Protein AF-A0A842KZ23-F1 (afdb_monomer_lite)

pLDDT: mean 86.07, std 11.39, range [49.91, 95.81]

Foldseek 3Di:
DLLVLLLVLLQQLLVVLVVLLVPPDDPLVVLSVLLSVLSVVSNVVSVVCVPDPDDDPCLLVVLVVLLVSLVSSLVSSQVSCCVGVVDNVVSCVRNVSSSVSSVVSSVVD

Sequence (109 aa):
MLDILGFIFYAGASLVILFIAAFSGGISRILALPAALGYILLAFWSIEQASSDIMRKDKKRDEKLILFLNIASFGLGATSFYLYMHSFVTPILLLGPAFVIGLWRSWKG

Radius of gyration: 13.82 Å; chains: 1; bounding box: 33×21×41 Å

Secondary structure (DSSP, 8-state):
-HHHHHHHHHHHHHHHHHHHHHH--THHHHHHHHHHHHHHHHHHHHHHHHH--S--TTHHHHHHHHHHHHHHHHHHHHHHHHHHHS-SHHHHHHHHHHHHHHHHHHH--

Structure (mmCIF, N/CA/C/O backbone):
data_AF-A0A842KZ23-F1
#
_entry.id   AF-A0A842KZ23-F1
#
loop_
_atom_site.group_PDB
_atom_site.id
_atom_site.type_symbol
_atom_site.label_atom_id
_atom_site.label_alt_id
_atom_site.label_comp_id
_atom_site.label_asym_id
_atom_site.label_entity_id
_atom_site.label_seq_id
_atom_site.pdbx_PDB_ins_code
_atom_site.Cartn_x
_atom_site.Cartn_y
_atom_site.Cartn_z
_atom_site.occupancy
_atom_site.B_iso_or_equiv
_atom_site.auth_seq_id
_atom_site.auth_comp_id
_atom_site.auth_asym_id
_atom_site.auth_atom_id
_atom_site.pdbx_PDB_model_num
ATOM 1 N N . MET A 1 1 ? -10.598 -9.789 14.970 1.00 75.94 1 MET A N 1
ATOM 2 C CA . MET A 1 1 ? -10.158 -10.749 13.918 1.00 75.94 1 MET A CA 1
ATOM 3 C C . MET A 1 1 ? -9.807 -10.043 12.607 1.00 75.94 1 MET A C 1
ATOM 5 O O . MET A 1 1 ? -8.762 -10.344 12.042 1.00 75.94 1 MET A O 1
ATOM 9 N N . LEU A 1 2 ? -10.626 -9.086 12.143 1.00 79.94 2 LEU A N 1
ATOM 10 C CA . LEU A 1 2 ? -10.346 -8.292 10.936 1.00 79.94 2 LEU A CA 1
ATOM 11 C C . 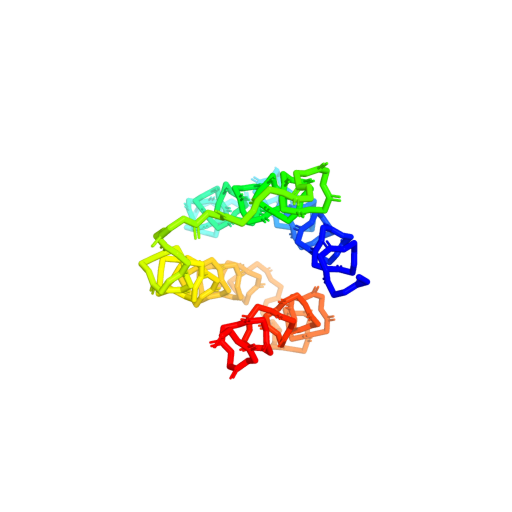LEU A 1 2 ? -9.055 -7.457 11.053 1.00 79.94 2 LEU A C 1
ATOM 13 O O . LEU A 1 2 ? -8.354 -7.290 10.064 1.00 79.94 2 LEU A O 1
ATOM 17 N N . ASP A 1 3 ? -8.704 -7.005 12.258 1.00 81.06 3 ASP A N 1
ATOM 18 C CA . ASP A 1 3 ? -7.487 -6.222 12.517 1.00 81.06 3 ASP A CA 1
ATOM 19 C C . ASP A 1 3 ? -6.203 -7.059 12.425 1.00 81.06 3 ASP A C 1
ATOM 21 O O . ASP A 1 3 ? -5.191 -6.588 11.909 1.00 81.06 3 ASP A O 1
ATOM 25 N N . ILE A 1 4 ? -6.249 -8.329 12.840 1.00 83.31 4 ILE A N 1
ATOM 26 C CA . ILE A 1 4 ? -5.123 -9.268 12.698 1.00 83.31 4 ILE A CA 1
ATOM 27 C C .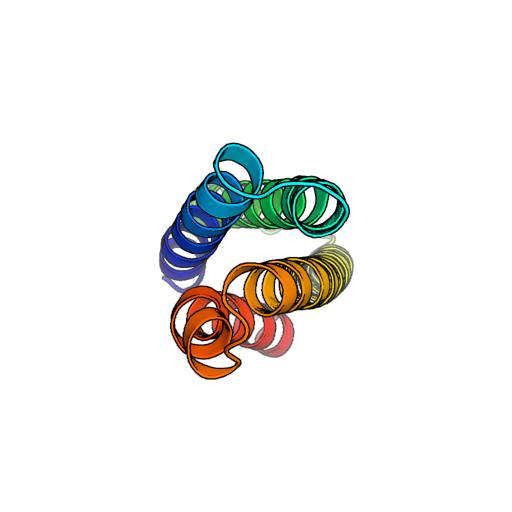 ILE A 1 4 ? -4.916 -9.613 11.220 1.00 83.31 4 ILE A C 1
ATOM 29 O O . ILE A 1 4 ? -3.792 -9.578 10.727 1.00 83.31 4 ILE A O 1
ATOM 33 N N . LEU A 1 5 ? -6.004 -9.886 10.489 1.00 87.12 5 LEU A N 1
ATOM 34 C CA . LEU A 1 5 ? -5.946 -10.081 9.037 1.00 87.12 5 LEU A CA 1
ATOM 35 C C . LEU A 1 5 ? -5.401 -8.825 8.346 1.00 87.12 5 LEU A C 1
ATOM 37 O O . LEU A 1 5 ? -4.455 -8.921 7.572 1.00 87.12 5 LEU A O 1
ATOM 41 N N . GLY A 1 6 ? -5.922 -7.643 8.685 1.00 86.62 6 GLY A N 1
ATOM 42 C CA . GLY A 1 6 ? -5.422 -6.367 8.177 1.00 86.62 6 GLY A CA 1
ATOM 43 C C . GLY A 1 6 ? -3.921 -6.206 8.385 1.00 86.62 6 GLY A C 1
ATOM 44 O O . GLY A 1 6 ? -3.214 -5.899 7.433 1.00 86.62 6 GLY A O 1
ATOM 45 N N . PHE A 1 7 ? -3.413 -6.512 9.581 1.00 90.25 7 PHE A N 1
ATOM 46 C CA . PHE A 1 7 ? -1.980 -6.458 9.862 1.00 90.25 7 PHE A CA 1
ATOM 47 C C . PHE A 1 7 ? -1.182 -7.356 8.911 1.00 90.25 7 PHE A C 1
ATOM 49 O O . PHE A 1 7 ? -0.253 -6.877 8.266 1.00 90.25 7 PHE A O 1
ATOM 56 N N . ILE A 1 8 ? -1.571 -8.630 8.785 1.00 92.19 8 ILE A N 1
ATOM 57 C CA . ILE A 1 8 ? -0.871 -9.613 7.945 1.00 92.19 8 ILE A CA 1
ATOM 58 C C . ILE A 1 8 ? -0.820 -9.140 6.489 1.00 92.19 8 ILE A C 1
ATOM 60 O O . ILE A 1 8 ? 0.245 -9.134 5.871 1.00 92.19 8 ILE A O 1
ATOM 64 N N . PHE A 1 9 ? -1.957 -8.712 5.941 1.00 93.81 9 PHE A N 1
ATOM 65 C CA . PHE A 1 9 ? -2.034 -8.322 4.537 1.00 93.81 9 PHE A CA 1
ATOM 66 C C . PHE A 1 9 ? -1.364 -6.975 4.253 1.00 93.81 9 PHE A C 1
ATOM 68 O O . PHE A 1 9 ? -0.691 -6.850 3.233 1.00 93.81 9 PHE A O 1
ATOM 75 N N . TYR A 1 10 ? -1.467 -5.987 5.145 1.00 94.31 10 TYR A N 1
ATOM 76 C CA . TYR A 1 10 ? -0.759 -4.714 4.986 1.00 94.31 10 TYR A CA 1
ATOM 77 C C . TYR A 1 10 ? 0.757 -4.870 5.135 1.00 94.31 10 TYR A C 1
ATOM 79 O O . TYR A 1 10 ? 1.509 -4.300 4.345 1.00 94.31 10 TYR A O 1
ATOM 87 N N . ALA A 1 11 ? 1.220 -5.679 6.092 1.00 94.31 11 ALA A N 1
ATOM 88 C CA . ALA A 1 11 ? 2.640 -5.979 6.249 1.00 94.31 11 ALA A CA 1
ATOM 89 C C . ALA A 1 11 ? 3.190 -6.731 5.025 1.00 94.31 11 ALA A C 1
ATOM 91 O O . ALA A 1 11 ? 4.247 -6.375 4.505 1.00 94.31 11 ALA A O 1
ATOM 92 N N . GLY A 1 12 ? 2.443 -7.719 4.519 1.00 93.31 12 GLY A N 1
ATOM 93 C CA . GLY A 1 12 ? 2.785 -8.436 3.291 1.00 93.31 12 GLY A CA 1
ATOM 94 C C . GLY A 1 12 ? 2.850 -7.513 2.071 1.00 93.31 12 GLY A C 1
ATOM 95 O O . GLY A 1 12 ? 3.852 -7.510 1.360 1.00 93.31 12 GLY A O 1
ATOM 96 N N . ALA A 1 13 ? 1.8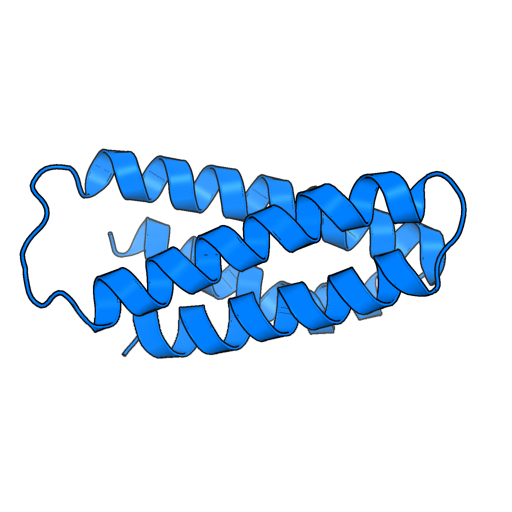30 -6.674 1.867 1.00 93.50 13 ALA A N 1
ATOM 97 C CA . ALA A 1 13 ? 1.804 -5.687 0.788 1.00 93.50 13 ALA A CA 1
ATOM 98 C C . ALA A 1 13 ? 2.990 -4.715 0.875 1.00 93.50 13 ALA A C 1
ATOM 100 O O . ALA A 1 13 ? 3.646 -4.450 -0.131 1.00 93.50 13 ALA A O 1
ATOM 101 N N . SER A 1 14 ? 3.316 -4.236 2.079 1.00 95.12 14 SER A N 1
ATOM 102 C CA . SER A 1 14 ? 4.487 -3.392 2.311 1.00 95.12 14 SER A CA 1
ATOM 103 C C . SER A 1 14 ? 5.792 -4.085 1.911 1.00 95.12 14 SER A C 1
ATOM 105 O O . SER A 1 14 ? 6.555 -3.522 1.130 1.00 95.12 14 SER A O 1
ATOM 107 N N . LEU A 1 15 ? 6.035 -5.315 2.379 1.00 94.62 15 LEU A N 1
ATOM 108 C CA . LEU A 1 15 ? 7.242 -6.082 2.041 1.00 94.62 15 LEU A CA 1
ATOM 109 C C . LEU A 1 15 ? 7.398 -6.264 0.529 1.00 94.62 15 LEU A C 1
ATOM 111 O O . LEU A 1 15 ? 8.479 -6.076 -0.028 1.00 94.62 15 LEU A O 1
ATOM 115 N N . VAL A 1 16 ? 6.295 -6.585 -0.138 1.00 93.50 16 VAL A N 1
ATOM 116 C CA . VAL A 1 16 ? 6.241 -6.776 -1.585 1.00 93.50 16 VAL A CA 1
ATOM 117 C C . VAL A 1 16 ? 6.526 -5.464 -2.336 1.00 93.50 16 VAL A C 1
ATOM 119 O O . VAL A 1 16 ? 7.250 -5.461 -3.328 1.00 93.50 16 VAL A O 1
ATOM 122 N N . ILE A 1 17 ? 6.041 -4.322 -1.849 1.00 93.81 17 ILE A N 1
ATOM 123 C CA . ILE A 1 17 ? 6.349 -3.011 -2.443 1.00 93.81 17 ILE A CA 1
ATOM 124 C C . ILE A 1 17 ? 7.787 -2.573 -2.129 1.00 93.81 17 ILE A C 1
ATOM 126 O O . ILE A 1 17 ? 8.446 -1.992 -2.991 1.00 93.81 17 ILE A O 1
ATOM 130 N N . LEU A 1 18 ? 8.317 -2.876 -0.942 1.00 94.69 18 LEU A N 1
ATOM 131 C CA . LEU A 1 18 ? 9.721 -2.625 -0.599 1.00 94.69 18 LEU A CA 1
ATOM 132 C C . LEU A 1 18 ? 10.670 -3.419 -1.494 1.00 94.69 18 LEU A C 1
ATOM 134 O O . LEU A 1 18 ? 11.709 -2.893 -1.886 1.00 94.69 18 LEU A O 1
ATOM 138 N N . PHE A 1 19 ? 10.294 -4.639 -1.882 1.00 92.06 19 PHE A N 1
ATOM 139 C CA . PHE A 1 19 ? 11.015 -5.389 -2.905 1.00 92.06 19 PHE A CA 1
ATOM 140 C C . PHE A 1 19 ? 11.082 -4.595 -4.223 1.00 92.06 19 PHE A C 1
ATOM 142 O O . PHE A 1 19 ? 12.170 -4.385 -4.756 1.00 92.06 19 PHE A O 1
ATOM 149 N N . ILE A 1 20 ? 9.964 -4.040 -4.709 1.00 90.81 20 ILE A N 1
ATOM 150 C CA . ILE A 1 20 ? 9.986 -3.159 -5.892 1.00 90.81 20 ILE A CA 1
ATOM 151 C C . ILE A 1 20 ? 10.859 -1.926 -5.652 1.00 90.81 20 ILE A C 1
ATOM 153 O O . ILE A 1 20 ? 11.636 -1.547 -6.525 1.00 90.81 20 ILE A O 1
ATOM 157 N N . ALA A 1 21 ? 10.772 -1.287 -4.487 1.00 92.81 21 ALA A N 1
ATOM 158 C CA . ALA A 1 21 ? 11.589 -0.115 -4.180 1.00 92.81 21 ALA A CA 1
ATOM 159 C C . ALA A 1 21 ? 13.095 -0.437 -4.232 1.00 92.81 21 ALA A C 1
ATOM 161 O O . ALA A 1 21 ? 13.876 0.350 -4.769 1.00 92.81 21 ALA A O 1
ATOM 162 N N . ALA A 1 22 ? 13.493 -1.603 -3.723 1.00 92.94 22 ALA A N 1
ATOM 163 C CA . ALA A 1 22 ? 14.880 -2.049 -3.700 1.00 92.94 22 ALA A CA 1
ATOM 164 C C . ALA A 1 22 ? 15.404 -2.430 -5.094 1.00 92.94 22 ALA A C 1
ATOM 166 O O . ALA A 1 22 ? 16.529 -2.073 -5.443 1.00 92.94 22 ALA A O 1
ATOM 167 N N . PHE A 1 23 ? 14.593 -3.123 -5.901 1.00 91.25 23 PHE A N 1
ATOM 168 C CA . PHE A 1 23 ? 15.047 -3.748 -7.150 1.00 91.25 23 PHE A CA 1
ATOM 169 C C . PHE A 1 23 ? 14.619 -3.025 -8.433 1.00 91.25 23 PHE A C 1
ATOM 171 O O . PHE A 1 23 ? 15.117 -3.349 -9.510 1.00 91.25 23 PHE A O 1
ATOM 178 N N . SER A 1 24 ? 13.738 -2.027 -8.352 1.00 88.81 24 SER A N 1
ATOM 179 C CA . SER A 1 24 ? 13.332 -1.218 -9.508 1.00 88.81 24 SER A CA 1
ATOM 180 C C . SER A 1 24 ? 14.119 0.094 -9.608 1.00 88.81 24 SER A C 1
ATOM 182 O O . SER A 1 24 ? 14.664 0.586 -8.615 1.00 88.81 24 SER A O 1
ATOM 184 N N . GLY A 1 25 ? 14.204 0.666 -10.812 1.00 88.38 25 GLY A N 1
ATOM 185 C CA . GLY A 1 25 ? 14.900 1.925 -11.097 1.00 88.38 25 GLY A CA 1
ATOM 186 C 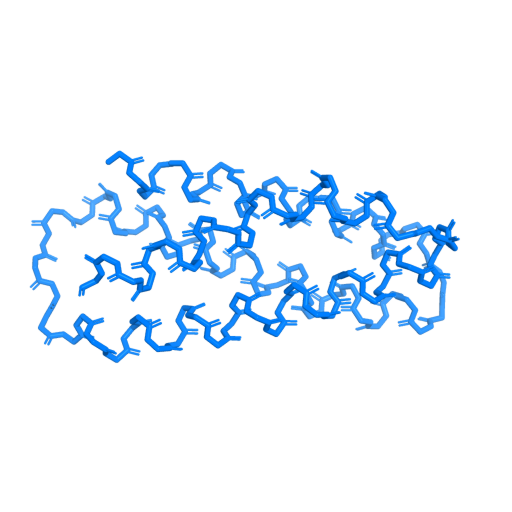C . GLY A 1 25 ? 13.955 3.040 -11.553 1.00 88.38 25 GLY A C 1
ATOM 187 O O . GLY A 1 25 ? 12.860 2.786 -12.044 1.00 88.38 25 GLY A O 1
ATOM 188 N N . GLY A 1 26 ? 14.383 4.297 -11.415 1.00 89.62 26 GLY A N 1
ATOM 189 C CA . GLY A 1 26 ? 13.631 5.450 -11.919 1.00 89.62 26 GLY A CA 1
ATOM 190 C C . GLY A 1 26 ? 12.305 5.694 -11.188 1.00 89.62 26 GLY A C 1
ATOM 191 O O . GLY A 1 26 ? 12.243 5.679 -9.958 1.00 89.62 26 GLY A O 1
ATOM 192 N N . ILE A 1 27 ? 11.245 5.956 -11.957 1.00 90.25 27 ILE A N 1
ATOM 193 C CA . ILE A 1 27 ? 9.944 6.421 -11.445 1.00 90.25 27 ILE A CA 1
ATOM 194 C C . ILE A 1 27 ? 9.251 5.355 -10.583 1.00 90.25 27 ILE A C 1
ATOM 196 O O . ILE A 1 27 ? 8.624 5.699 -9.581 1.00 90.25 27 ILE A O 1
ATOM 200 N N . SER A 1 28 ? 9.405 4.064 -10.899 1.00 90.94 28 SER A N 1
ATOM 201 C CA . SER A 1 28 ? 8.795 2.981 -10.115 1.00 90.94 28 SER A CA 1
ATOM 202 C C . SER A 1 28 ? 9.265 3.002 -8.659 1.00 90.94 28 SER A C 1
ATOM 204 O O . SER A 1 28 ? 8.443 2.869 -7.754 1.00 90.94 28 SER A O 1
ATOM 206 N N . ARG A 1 29 ? 10.556 3.260 -8.412 1.00 93.25 29 ARG A N 1
ATOM 207 C CA . ARG A 1 29 ? 11.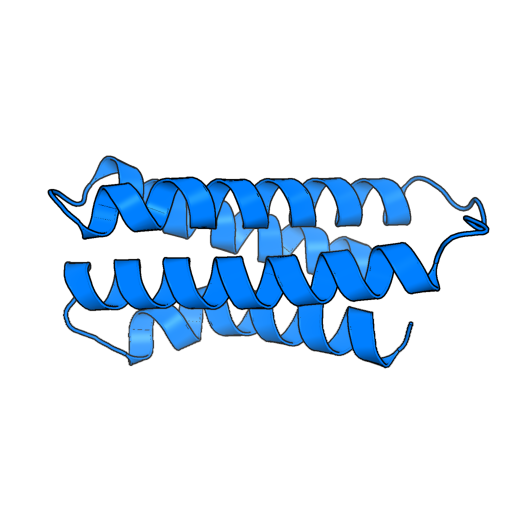124 3.355 -7.058 1.00 93.25 29 ARG A CA 1
ATOM 208 C C . ARG A 1 29 ? 10.541 4.528 -6.277 1.00 93.25 29 ARG A C 1
ATOM 210 O O . ARG A 1 29 ? 10.181 4.370 -5.113 1.00 93.25 29 ARG A O 1
ATOM 217 N N . ILE A 1 30 ? 10.428 5.687 -6.927 1.00 93.31 30 ILE A N 1
ATOM 218 C CA . ILE A 1 30 ? 9.897 6.911 -6.311 1.00 93.31 30 ILE A CA 1
ATOM 219 C C . ILE A 1 30 ? 8.437 6.712 -5.889 1.00 93.31 30 ILE A C 1
ATOM 221 O O . ILE A 1 30 ? 8.047 7.207 -4.839 1.00 93.31 30 ILE A O 1
ATOM 225 N N . LEU A 1 31 ? 7.650 5.951 -6.657 1.00 93.94 31 LEU A N 1
ATOM 226 C CA . LEU A 1 31 ? 6.266 5.606 -6.309 1.00 93.94 31 LEU A CA 1
ATOM 227 C C . LEU A 1 31 ? 6.172 4.480 -5.264 1.00 93.94 31 LEU A C 1
ATOM 229 O O . LEU A 1 31 ? 5.279 4.501 -4.418 1.00 93.94 31 LEU A O 1
ATOM 233 N N . ALA A 1 32 ? 7.093 3.512 -5.295 1.00 93.25 32 ALA A N 1
ATOM 234 C CA . ALA A 1 32 ? 7.102 2.376 -4.372 1.00 93.25 32 ALA A CA 1
ATOM 235 C C . ALA A 1 32 ? 7.346 2.805 -2.920 1.00 93.25 32 ALA A C 1
ATOM 237 O O . ALA A 1 32 ? 6.688 2.308 -2.012 1.00 93.25 32 ALA A O 1
ATOM 238 N N . LEU A 1 33 ? 8.268 3.741 -2.688 1.00 93.69 33 LEU A N 1
ATOM 239 C CA . LEU A 1 33 ? 8.618 4.199 -1.340 1.00 93.69 33 LEU A CA 1
ATOM 240 C C . LEU A 1 33 ? 7.419 4.760 -0.543 1.00 93.69 33 LEU A C 1
ATOM 242 O O . LEU A 1 33 ? 7.134 4.228 0.532 1.00 93.69 33 LEU A O 1
ATOM 246 N N . PRO A 1 34 ? 6.673 5.772 -1.029 1.00 95.12 34 PRO A N 1
ATOM 247 C CA . PRO A 1 34 ? 5.501 6.277 -0.319 1.00 95.12 34 PRO A CA 1
ATOM 248 C C . PRO A 1 34 ? 4.383 5.231 -0.227 1.00 95.12 34 PRO A C 1
ATOM 250 O O . PRO A 1 34 ? 3.684 5.177 0.785 1.00 95.12 34 PRO A O 1
ATOM 253 N N . ALA A 1 35 ? 4.236 4.357 -1.230 1.00 94.94 35 ALA A N 1
ATOM 254 C CA . ALA A 1 35 ? 3.264 3.268 -1.185 1.00 94.94 35 ALA A CA 1
ATOM 255 C C . ALA A 1 35 ? 3.557 2.280 -0.044 1.00 94.94 35 ALA A C 1
ATOM 257 O O . ALA A 1 35 ? 2.657 1.971 0.741 1.00 94.94 35 ALA A O 1
ATOM 258 N N . ALA A 1 36 ? 4.813 1.837 0.082 1.00 95.81 36 ALA A N 1
ATOM 259 C CA . ALA A 1 36 ? 5.264 0.954 1.151 1.00 95.81 36 ALA A CA 1
ATOM 260 C C . ALA A 1 36 ? 5.064 1.599 2.524 1.00 95.81 36 ALA A C 1
ATOM 262 O O . ALA A 1 36 ? 4.492 0.974 3.413 1.00 95.81 36 ALA A O 1
ATOM 263 N N . LEU A 1 37 ? 5.460 2.867 2.685 1.00 95.19 37 LEU A N 1
ATOM 264 C CA . LEU A 1 37 ? 5.270 3.599 3.939 1.00 95.19 37 LEU A CA 1
ATOM 265 C C . LEU A 1 37 ? 3.797 3.676 4.346 1.00 95.19 37 LEU A C 1
ATOM 267 O O . LEU A 1 37 ? 3.475 3.444 5.510 1.00 95.19 37 LEU A O 1
ATOM 271 N N . GLY A 1 38 ? 2.889 3.937 3.405 1.00 94.56 38 GLY A N 1
ATOM 272 C CA . GLY A 1 38 ? 1.465 3.954 3.726 1.00 94.56 38 GLY A CA 1
ATOM 273 C C . GLY A 1 38 ? 0.931 2.577 4.146 1.00 94.56 38 GLY A C 1
ATOM 274 O O . GLY A 1 38 ? 0.195 2.495 5.126 1.00 94.56 38 GLY A O 1
ATOM 275 N N . TYR A 1 39 ? 1.378 1.480 3.524 1.00 94.75 39 TYR A N 1
ATOM 276 C CA . TYR A 1 39 ? 1.028 0.130 3.991 1.00 94.75 39 TYR A CA 1
ATOM 277 C C . TYR A 1 39 ? 1.646 -0.223 5.354 1.00 94.75 39 TYR A C 1
ATOM 279 O O . TYR A 1 39 ? 1.001 -0.901 6.151 1.00 94.75 39 TYR A O 1
ATOM 287 N N . ILE A 1 40 ? 2.846 0.274 5.674 1.00 94.81 40 ILE A N 1
ATOM 288 C CA . ILE A 1 40 ? 3.444 0.135 7.015 1.00 94.81 40 ILE A CA 1
ATOM 289 C C . ILE A 1 40 ? 2.578 0.839 8.059 1.00 94.81 40 ILE A C 1
ATOM 291 O O . ILE A 1 40 ? 2.249 0.245 9.084 1.00 94.81 40 ILE A O 1
ATOM 295 N N . LEU A 1 41 ? 2.170 2.081 7.791 1.00 93.19 41 LEU A N 1
ATOM 296 C CA . LEU A 1 41 ? 1.291 2.842 8.680 1.00 93.19 41 LEU A CA 1
ATOM 297 C C . LEU A 1 41 ? -0.048 2.123 8.896 1.00 93.19 41 LEU A C 1
ATOM 299 O O . LEU A 1 41 ? -0.505 2.000 10.031 1.00 93.19 41 LEU A O 1
ATOM 303 N N . LEU A 1 42 ? -0.643 1.574 7.832 1.00 91.69 42 LEU A N 1
ATOM 304 C CA . LEU A 1 42 ? -1.861 0.764 7.923 1.00 91.69 42 LEU A CA 1
ATOM 305 C C . LEU A 1 42 ? -1.659 -0.503 8.763 1.00 91.69 42 LEU A C 1
ATOM 307 O O . LEU A 1 42 ? -2.535 -0.850 9.558 1.00 91.69 42 LEU A O 1
ATOM 311 N N . ALA A 1 43 ? -0.514 -1.177 8.629 1.00 91.88 43 ALA A N 1
ATOM 312 C CA . ALA A 1 43 ? -0.174 -2.341 9.442 1.00 91.88 43 ALA A CA 1
ATOM 313 C C . ALA A 1 43 ? -0.063 -1.968 10.930 1.00 91.88 43 ALA A C 1
ATOM 315 O O . ALA A 1 43 ? -0.692 -2.619 11.767 1.00 91.88 43 ALA A O 1
ATOM 316 N N . PHE A 1 44 ? 0.650 -0.884 11.259 1.00 89.75 44 PHE A N 1
ATOM 317 C CA . PHE A 1 44 ? 0.752 -0.384 12.634 1.00 89.75 44 PHE A CA 1
ATOM 318 C C . PHE A 1 44 ? -0.611 0.000 13.216 1.00 89.75 44 PHE A C 1
ATOM 320 O O . PHE A 1 44 ? -0.925 -0.382 14.339 1.00 89.75 44 PHE A O 1
ATOM 327 N N . TRP A 1 45 ? -1.479 0.661 12.449 1.00 87.88 45 TRP A N 1
ATOM 328 C CA . TRP A 1 45 ? -2.844 0.927 12.914 1.00 87.88 45 TRP A CA 1
ATOM 329 C C . TRP A 1 45 ? -3.675 -0.340 13.103 1.00 87.88 45 TRP A C 1
ATOM 331 O O . TRP A 1 45 ? -4.551 -0.396 13.964 1.00 87.88 45 TRP A O 1
ATOM 341 N N . SER A 1 46 ? -3.436 -1.371 12.296 1.00 86.19 46 SER A N 1
ATOM 342 C CA . SER A 1 46 ? -4.098 -2.664 12.451 1.00 86.19 46 SER A CA 1
ATOM 343 C C . SER A 1 46 ? -3.700 -3.364 13.745 1.00 86.19 46 SER A C 1
ATOM 345 O O . SER A 1 46 ? -4.570 -3.859 14.456 1.00 86.19 46 SER A O 1
ATOM 347 N N . ILE A 1 47 ? -2.411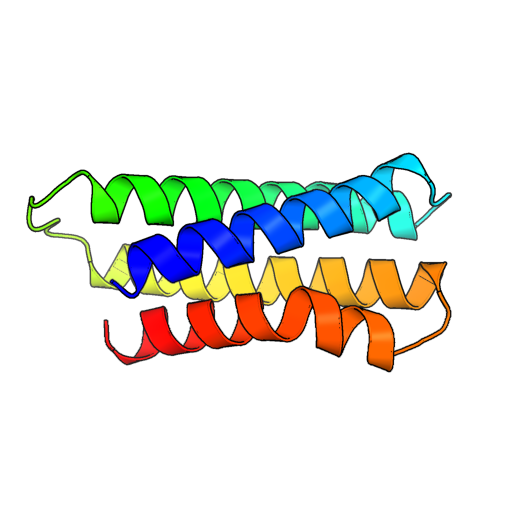 -3.360 14.092 1.00 85.50 47 ILE A N 1
ATOM 348 C CA . ILE A 1 47 ? -1.955 -3.989 15.334 1.00 85.50 47 ILE A CA 1
ATOM 349 C C . ILE A 1 47 ? -2.331 -3.164 16.568 1.00 85.50 47 ILE A C 1
ATOM 351 O O . ILE A 1 47 ? -2.694 -3.735 17.592 1.00 85.50 47 ILE A O 1
ATOM 355 N N . GLU A 1 48 ? -2.318 -1.832 16.459 1.00 81.50 48 GLU A N 1
ATOM 356 C CA . GLU A 1 48 ? -2.744 -0.941 17.538 1.00 81.50 48 GLU A CA 1
ATOM 357 C C . GLU A 1 48 ? -4.214 -1.190 17.897 1.00 81.50 48 GLU A C 1
ATOM 359 O O . GLU A 1 48 ? -4.515 -1.420 19.062 1.00 81.50 48 GLU A O 1
ATOM 364 N N . GLN A 1 49 ? -5.111 -1.257 16.905 1.00 77.75 49 GLN A N 1
ATOM 365 C CA . GLN A 1 49 ? -6.534 -1.539 17.140 1.00 77.75 49 GLN A CA 1
ATOM 366 C C . GLN A 1 49 ? -6.797 -2.964 17.644 1.00 77.75 49 GLN A C 1
ATOM 368 O O . GLN A 1 49 ? -7.747 -3.171 18.390 1.00 77.75 49 GLN A O 1
ATOM 373 N N . ALA A 1 50 ? -5.965 -3.942 17.273 1.00 76.50 50 ALA A N 1
ATOM 374 C CA . ALA A 1 50 ? -6.059 -5.296 17.819 1.00 76.50 50 ALA A CA 1
ATOM 375 C C . ALA A 1 50 ? -5.598 -5.381 19.287 1.00 76.50 50 ALA A C 1
ATOM 377 O O . ALA A 1 50 ? -6.086 -6.228 20.029 1.00 76.50 50 ALA A O 1
ATOM 378 N N . SER A 1 51 ? -4.638 -4.538 19.681 1.00 67.31 51 SER A N 1
ATOM 379 C CA . SER A 1 51 ? -4.039 -4.513 21.021 1.00 67.31 51 SER A CA 1
ATOM 380 C C . SER A 1 51 ? -4.845 -3.662 22.004 1.00 67.31 51 SER A C 1
ATOM 382 O O . SER A 1 51 ? -5.017 -4.027 23.167 1.00 67.31 51 SER A O 1
ATOM 384 N N . SER A 1 52 ? -5.374 -2.527 21.546 1.00 61.62 52 SER A N 1
ATOM 385 C CA . SER A 1 52 ? -6.217 -1.668 22.363 1.00 61.62 52 SER A CA 1
ATOM 386 C C . SER A 1 52 ? -7.672 -2.125 22.271 1.00 61.62 52 SER A C 1
ATOM 388 O O . SER A 1 52 ? -8.398 -1.705 21.373 1.00 61.62 52 SER A O 1
ATOM 390 N N . ASP A 1 53 ? -8.148 -2.879 23.259 1.00 55.94 53 ASP A N 1
ATOM 391 C CA . ASP A 1 53 ? -9.586 -3.138 23.495 1.00 55.94 53 ASP A CA 1
ATOM 392 C C . ASP A 1 53 ? -10.354 -1.853 23.925 1.00 55.94 53 ASP A C 1
ATOM 394 O O . ASP A 1 53 ? -11.412 -1.880 24.549 1.00 55.94 53 ASP A O 1
ATOM 398 N N . ILE A 1 54 ? -9.780 -0.675 23.652 1.00 49.94 54 ILE A N 1
ATOM 399 C CA . ILE A 1 54 ? -10.189 0.628 24.169 1.00 49.94 54 ILE A CA 1
ATOM 400 C C . ILE A 1 54 ? -10.876 1.401 23.048 1.00 49.94 54 ILE A C 1
ATOM 402 O O . ILE A 1 54 ? -10.265 1.838 22.072 1.00 49.94 54 ILE A O 1
ATOM 406 N N . MET A 1 55 ? -12.177 1.591 23.235 1.00 50.06 55 MET A N 1
ATOM 407 C CA . MET A 1 55 ? -13.094 2.323 22.370 1.00 50.06 55 MET A CA 1
ATOM 408 C C . MET A 1 55 ? -12.604 3.767 22.122 1.00 50.06 55 MET A C 1
ATOM 410 O O . MET A 1 55 ? -12.847 4.673 22.921 1.00 50.06 55 MET A O 1
ATOM 414 N N . ARG A 1 56 ? -11.890 3.993 21.006 1.00 57.09 56 ARG A N 1
ATOM 415 C CA . ARG A 1 56 ? -11.464 5.329 20.548 1.00 57.09 56 ARG A CA 1
ATOM 416 C C . ARG A 1 56 ? -12.685 6.160 20.127 1.00 57.09 56 ARG A C 1
ATOM 418 O O . ARG A 1 56 ? -13.436 5.774 19.234 1.00 57.09 56 ARG A O 1
ATOM 425 N N . LYS A 1 57 ? -12.854 7.338 20.743 1.00 49.91 57 LYS A N 1
ATOM 426 C CA . LYS A 1 57 ? -13.933 8.314 20.465 1.00 49.91 57 LYS A CA 1
ATOM 427 C C . LYS A 1 57 ? -13.904 8.917 19.045 1.00 49.91 57 LYS A C 1
ATOM 429 O O . LYS A 1 57 ? -14.918 9.458 18.620 1.00 49.91 57 LYS A O 1
ATOM 434 N N . ASP A 1 58 ? -12.803 8.770 18.301 1.00 58.75 58 ASP A N 1
ATOM 435 C CA . ASP A 1 58 ? -12.593 9.340 16.954 1.00 58.75 58 ASP A CA 1
ATOM 436 C C . ASP A 1 58 ? -12.676 8.315 15.802 1.00 58.75 58 ASP A C 1
ATOM 438 O O . ASP A 1 58 ? -12.189 8.553 14.695 1.00 58.75 58 ASP A O 1
ATOM 442 N N . LYS A 1 59 ? -13.351 7.182 16.033 1.00 63.28 59 LYS A N 1
ATOM 443 C CA . LYS A 1 59 ? -13.443 6.036 15.110 1.00 63.28 59 LYS A CA 1
ATOM 444 C C . LYS A 1 59 ? -13.733 6.415 13.641 1.00 63.28 59 LYS A C 1
ATOM 446 O O . LYS A 1 59 ? -13.033 5.981 12.732 1.00 63.28 59 LYS A O 1
ATOM 451 N N . LYS A 1 60 ? -14.688 7.327 13.409 1.00 61.84 60 LYS A N 1
ATOM 452 C CA . LYS A 1 60 ? -15.089 7.773 12.056 1.00 61.84 60 LYS A CA 1
ATOM 453 C C . LYS A 1 60 ? -14.036 8.612 11.324 1.00 61.84 60 LYS A C 1
ATOM 455 O O . LYS A 1 60 ? -14.034 8.653 10.092 1.00 61.84 60 LYS A O 1
ATOM 460 N N . ARG A 1 61 ? -13.184 9.346 12.050 1.00 63.81 61 ARG A N 1
ATOM 461 C CA . ARG A 1 61 ? -12.110 10.145 11.436 1.00 63.81 61 ARG A CA 1
ATOM 462 C C . ARG A 1 61 ? -10.945 9.244 11.041 1.00 63.81 61 ARG A C 1
ATOM 464 O O . ARG A 1 61 ? -10.407 9.404 9.946 1.00 63.81 61 ARG A O 1
ATOM 471 N N . ASP A 1 62 ? -10.637 8.267 11.888 1.00 72.88 62 ASP A N 1
ATOM 472 C CA . ASP A 1 62 ? -9.613 7.256 11.631 1.00 72.88 62 ASP A CA 1
ATOM 473 C C . ASP A 1 62 ? -9.988 6.364 10.438 1.00 72.88 62 ASP A C 1
ATOM 475 O O . ASP A 1 62 ? -9.149 6.106 9.582 1.00 72.88 62 ASP A O 1
ATOM 479 N N . GLU A 1 63 ? -11.259 5.979 10.290 1.00 77.56 63 GLU A N 1
ATOM 480 C CA . GLU A 1 63 ? -11.739 5.185 9.145 1.00 77.56 63 GLU A CA 1
ATOM 481 C C . GLU A 1 63 ? -11.535 5.885 7.797 1.00 77.56 63 GLU A C 1
ATOM 483 O O . GLU A 1 63 ? -11.028 5.276 6.854 1.00 77.56 63 GLU A O 1
ATOM 488 N N . LYS A 1 64 ? -11.867 7.181 7.700 1.00 82.94 64 LYS A N 1
ATOM 489 C CA . LYS A 1 64 ? -11.644 7.957 6.468 1.00 82.94 64 LYS A CA 1
ATOM 490 C C . LYS A 1 64 ? -10.160 8.077 6.128 1.00 82.94 64 LYS A C 1
ATOM 492 O O . LYS A 1 64 ? -9.805 8.013 4.952 1.00 82.94 64 LYS A O 1
ATOM 497 N N . LEU A 1 65 ? -9.305 8.250 7.137 1.00 85.38 65 LEU A N 1
ATOM 498 C CA . LEU A 1 65 ? -7.855 8.312 6.950 1.00 85.38 65 LEU A CA 1
ATOM 499 C C . LEU A 1 65 ? -7.290 6.963 6.500 1.00 85.38 65 LEU A C 1
ATOM 501 O O . LEU A 1 65 ? -6.520 6.926 5.545 1.00 85.38 65 LEU A O 1
ATOM 505 N N . ILE A 1 66 ? -7.717 5.864 7.125 1.00 87.25 66 ILE A N 1
ATOM 506 C CA . ILE A 1 66 ? -7.345 4.495 6.742 1.00 87.25 66 ILE A CA 1
ATOM 507 C C . ILE A 1 66 ? -7.768 4.217 5.298 1.00 87.25 66 ILE A C 1
ATOM 509 O O . ILE A 1 66 ? -6.969 3.709 4.515 1.00 87.25 66 ILE A O 1
ATOM 513 N N . LEU A 1 67 ? -8.993 4.588 4.918 1.00 89.56 67 LEU A N 1
ATOM 514 C CA . LEU A 1 67 ? -9.498 4.409 3.560 1.00 89.56 67 LEU A CA 1
ATOM 515 C C . LEU A 1 67 ? -8.685 5.208 2.539 1.00 89.56 67 LEU A C 1
ATOM 517 O O . LEU A 1 67 ? -8.256 4.654 1.528 1.00 89.56 67 LEU A O 1
ATOM 521 N N . PHE A 1 68 ? -8.460 6.497 2.806 1.00 91.75 68 PHE A N 1
ATOM 522 C CA . PHE A 1 68 ? -7.675 7.359 1.925 1.00 91.75 68 PHE A CA 1
ATOM 523 C C . PHE A 1 68 ? -6.253 6.825 1.753 1.00 91.75 68 PHE A C 1
ATOM 525 O O . PHE A 1 68 ? -5.770 6.704 0.628 1.00 91.75 68 PHE A O 1
ATOM 532 N N . LEU A 1 69 ? -5.610 6.446 2.859 1.00 92.75 69 LEU A N 1
ATOM 533 C CA . LEU A 1 69 ? -4.260 5.903 2.854 1.00 92.75 69 LEU A CA 1
ATOM 534 C C . LEU A 1 69 ? -4.201 4.574 2.095 1.00 92.75 69 LEU A C 1
ATOM 536 O O . LEU A 1 69 ? -3.304 4.384 1.284 1.00 92.75 69 LEU A O 1
ATOM 540 N N . ASN A 1 70 ? -5.186 3.693 2.275 1.00 93.50 70 ASN A N 1
ATOM 541 C CA . ASN A 1 70 ? -5.270 2.422 1.558 1.00 93.50 70 ASN A CA 1
ATOM 542 C C . ASN A 1 70 ? -5.439 2.620 0.044 1.00 93.50 70 ASN A C 1
ATOM 544 O O . ASN A 1 70 ? -4.745 1.977 -0.739 1.00 93.50 70 ASN A O 1
ATOM 548 N N . ILE A 1 71 ? -6.303 3.547 -0.387 1.00 94.38 71 ILE A N 1
ATOM 549 C CA . ILE A 1 71 ? -6.483 3.871 -1.812 1.00 94.38 71 ILE A CA 1
ATOM 550 C C . ILE A 1 71 ? -5.210 4.487 -2.398 1.00 94.38 71 ILE A C 1
ATOM 552 O O . ILE A 1 71 ? -4.763 4.062 -3.463 1.00 94.38 71 ILE A O 1
ATOM 556 N N . ALA A 1 72 ? -4.603 5.453 -1.706 1.00 94.81 72 ALA A N 1
ATOM 557 C CA . ALA A 1 72 ? -3.378 6.102 -2.162 1.00 94.81 72 ALA A CA 1
ATOM 558 C C . ALA A 1 72 ? -2.214 5.102 -2.255 1.00 94.81 72 ALA A C 1
ATOM 560 O O . ALA A 1 72 ? -1.552 5.015 -3.289 1.00 94.81 72 ALA A O 1
ATOM 561 N N . SER A 1 73 ? -2.002 4.293 -1.214 1.00 94.75 73 SER A N 1
ATOM 562 C CA . SER A 1 73 ? -0.969 3.255 -1.185 1.00 94.75 73 SER A CA 1
ATOM 563 C C . SER A 1 73 ? -1.193 2.178 -2.234 1.00 94.75 73 SER A C 1
ATOM 565 O O . SER A 1 73 ? -0.235 1.767 -2.888 1.00 94.75 73 SER A O 1
ATOM 567 N N . PHE A 1 74 ? -2.435 1.737 -2.440 1.00 94.75 74 PHE A N 1
ATOM 568 C CA . PHE A 1 74 ? -2.755 0.793 -3.503 1.00 94.75 74 PHE A CA 1
ATOM 569 C C . PHE A 1 74 ? -2.494 1.394 -4.883 1.00 94.75 74 PHE A C 1
ATOM 571 O O . PHE A 1 74 ? -1.818 0.763 -5.685 1.00 94.75 74 PHE A O 1
ATOM 578 N N . GLY A 1 75 ? -2.955 2.617 -5.152 1.00 93.62 75 GLY A N 1
ATOM 579 C CA . GLY A 1 75 ? -2.748 3.279 -6.441 1.00 93.62 75 GLY A CA 1
ATOM 580 C C . GLY A 1 75 ? -1.266 3.463 -6.771 1.00 93.62 75 GLY A C 1
ATOM 581 O O . GLY A 1 75 ? -0.816 3.081 -7.852 1.00 93.62 75 GLY A O 1
ATOM 582 N N . LEU A 1 76 ? -0.485 3.975 -5.818 1.00 95.19 76 LEU A N 1
ATOM 583 C CA . LEU A 1 76 ? 0.959 4.161 -5.975 1.00 95.19 76 LEU A CA 1
ATOM 584 C C . LEU A 1 76 ? 1.699 2.821 -6.103 1.00 95.19 76 LEU A C 1
ATOM 586 O O . LEU A 1 76 ? 2.539 2.664 -6.989 1.00 95.19 76 LEU A O 1
ATOM 590 N N . GLY A 1 77 ? 1.356 1.837 -5.266 1.00 93.31 77 GLY A N 1
ATOM 591 C CA . GLY A 1 77 ? 1.957 0.505 -5.286 1.00 93.31 77 GLY A CA 1
ATOM 592 C C . GLY A 1 77 ? 1.650 -0.245 -6.579 1.00 93.31 77 GLY A C 1
ATOM 593 O O . GLY A 1 77 ? 2.567 -0.717 -7.244 1.00 93.31 77 GLY A O 1
ATOM 594 N N . ALA A 1 78 ? 0.384 -0.293 -6.992 1.00 93.44 78 ALA A N 1
ATOM 595 C CA . ALA A 1 78 ? -0.043 -0.945 -8.225 1.00 93.44 78 ALA A CA 1
ATOM 596 C C . ALA A 1 78 ? 0.584 -0.290 -9.461 1.00 93.44 78 ALA A C 1
ATOM 598 O O . ALA A 1 78 ? 1.054 -0.998 -10.349 1.00 93.44 78 ALA A O 1
ATOM 599 N N . THR A 1 79 ? 0.666 1.044 -9.490 1.00 93.38 79 THR A N 1
ATOM 600 C CA . THR A 1 79 ? 1.342 1.772 -10.575 1.00 93.38 79 THR A CA 1
ATOM 601 C C . THR A 1 79 ? 2.832 1.452 -10.604 1.00 93.38 79 THR A C 1
ATOM 603 O O . THR A 1 79 ? 3.381 1.180 -11.667 1.00 93.38 79 THR A O 1
ATOM 606 N N . SER A 1 80 ? 3.494 1.420 -9.446 1.00 92.62 80 SER A N 1
ATOM 607 C CA . SER A 1 80 ? 4.907 1.050 -9.353 1.00 92.62 80 SER A CA 1
ATOM 608 C C . SER A 1 80 ? 5.168 -0.376 -9.857 1.00 92.62 80 SER A C 1
ATOM 610 O O . SER A 1 80 ? 6.054 -0.592 -10.686 1.00 92.62 80 SER A O 1
ATOM 612 N N . PHE A 1 81 ? 4.342 -1.335 -9.432 1.00 91.38 81 PHE A N 1
ATOM 613 C CA . PHE A 1 81 ? 4.378 -2.720 -9.904 1.00 91.38 81 PHE A CA 1
ATOM 614 C C . PHE A 1 81 ? 4.148 -2.831 -11.407 1.00 91.38 81 PHE A C 1
ATOM 616 O O . PHE A 1 81 ? 4.855 -3.577 -12.080 1.00 91.38 81 PHE A O 1
ATOM 623 N N . TYR A 1 82 ? 3.177 -2.087 -11.931 1.00 92.31 82 TYR A N 1
ATOM 624 C CA . TYR A 1 82 ? 2.888 -2.060 -13.355 1.00 92.31 82 TYR A CA 1
ATOM 625 C C . TYR A 1 82 ? 4.071 -1.512 -14.159 1.00 92.31 82 TYR A C 1
ATOM 627 O O . TYR A 1 82 ? 4.453 -2.108 -15.160 1.00 92.31 82 TYR A O 1
ATOM 635 N N . LEU A 1 83 ? 4.693 -0.422 -13.703 1.00 91.75 83 LEU A N 1
ATOM 636 C CA . LEU A 1 83 ? 5.863 0.160 -14.365 1.00 91.75 83 LEU A CA 1
ATOM 637 C C . LEU A 1 83 ? 7.088 -0.760 -14.326 1.00 91.75 83 LEU A C 1
ATOM 639 O O . LEU A 1 83 ? 7.892 -0.722 -15.248 1.00 91.75 83 LEU A O 1
ATOM 643 N N . TYR A 1 84 ? 7.241 -1.568 -13.274 1.00 89.25 84 TYR A N 1
ATOM 644 C CA . TYR A 1 84 ? 8.374 -2.483 -13.139 1.00 89.25 84 TYR A CA 1
ATOM 645 C C . TYR A 1 84 ? 8.173 -3.816 -13.877 1.00 89.25 84 TYR A C 1
ATOM 647 O O . TYR A 1 84 ? 9.069 -4.272 -14.578 1.00 89.25 84 TYR A O 1
ATOM 655 N N . MET A 1 85 ? 7.005 -4.447 -13.723 1.00 88.44 85 MET A N 1
ATOM 656 C CA . MET A 1 85 ? 6.723 -5.788 -14.259 1.00 88.44 85 MET A CA 1
ATOM 657 C C . MET A 1 85 ? 6.009 -5.763 -15.614 1.00 88.44 85 MET A C 1
ATOM 659 O O . MET A 1 85 ? 5.820 -6.822 -16.208 1.00 88.44 85 MET A O 1
ATOM 663 N N . HIS A 1 86 ? 5.527 -4.599 -16.062 1.00 88.75 86 HIS A N 1
ATOM 664 C CA . HIS A 1 86 ? 4.648 -4.455 -17.230 1.00 88.75 86 HIS A CA 1
ATOM 665 C C . HIS A 1 86 ? 3.429 -5.399 -17.200 1.00 88.75 86 HIS A C 1
ATOM 667 O O . HIS A 1 86 ? 2.961 -5.876 -18.232 1.00 88.75 86 HIS A O 1
ATOM 673 N N . SER A 1 87 ? 2.899 -5.679 -16.003 1.00 86.62 87 SER A N 1
ATOM 674 C CA . SER A 1 87 ? 1.779 -6.601 -15.787 1.00 86.62 87 SER A CA 1
ATOM 675 C C . SER A 1 87 ? 0.772 -6.032 -14.795 1.00 86.62 87 SER A C 1
ATOM 677 O O . SER A 1 87 ? 1.144 -5.487 -13.755 1.00 86.62 87 SER A O 1
ATOM 679 N N . PHE A 1 88 ? -0.516 -6.201 -15.102 1.00 84.88 88 PHE A N 1
ATOM 680 C CA . PHE A 1 88 ? -1.629 -5.828 -14.222 1.00 84.88 88 PHE A CA 1
ATOM 681 C C . PHE A 1 88 ? -2.017 -6.942 -13.244 1.00 84.88 88 PHE A C 1
ATOM 683 O O . PHE A 1 88 ? -2.562 -6.671 -12.177 1.00 84.88 88 PHE A O 1
ATOM 690 N N . VAL A 1 89 ? -1.721 -8.199 -13.579 1.00 89.06 89 VAL A N 1
ATOM 691 C CA . VAL A 1 89 ? -2.142 -9.361 -12.782 1.00 89.06 89 VAL A CA 1
ATOM 692 C C . VAL A 1 89 ? -1.357 -9.433 -11.473 1.00 89.06 89 VAL A C 1
ATOM 694 O O . VAL A 1 89 ? -1.935 -9.639 -10.408 1.00 89.06 89 VAL A O 1
ATOM 697 N N . THR A 1 90 ? -0.047 -9.197 -11.537 1.00 86.31 90 THR A N 1
ATOM 698 C CA . THR A 1 90 ? 0.858 -9.251 -10.382 1.00 86.31 90 THR A CA 1
ATOM 699 C C . THR A 1 90 ? 0.457 -8.285 -9.257 1.00 86.31 90 THR A C 1
ATOM 701 O O . THR A 1 90 ? 0.275 -8.752 -8.131 1.00 86.31 90 THR A O 1
ATOM 704 N N . PRO A 1 91 ? 0.252 -6.972 -9.502 1.00 85.50 91 PRO A N 1
ATOM 705 C CA . PRO A 1 91 ? -0.192 -6.064 -8.445 1.00 85.50 91 PRO A CA 1
ATOM 706 C C . PRO A 1 91 ? -1.576 -6.408 -7.896 1.00 85.50 91 PRO A C 1
ATOM 708 O O . PRO A 1 91 ? -1.790 -6.278 -6.695 1.00 85.50 91 PRO A O 1
ATOM 711 N N . ILE A 1 92 ? -2.508 -6.881 -8.730 1.00 88.31 92 ILE A N 1
ATOM 712 C CA . ILE A 1 92 ? -3.843 -7.275 -8.260 1.00 88.31 92 ILE A CA 1
ATOM 713 C C . ILE A 1 92 ? -3.753 -8.480 -7.319 1.00 88.31 92 ILE A C 1
ATOM 715 O O . ILE A 1 92 ? -4.362 -8.464 -6.255 1.00 88.31 92 ILE A O 1
ATOM 719 N N . LEU A 1 93 ? -2.973 -9.505 -7.667 1.00 90.62 93 LEU A N 1
ATOM 720 C CA . LEU A 1 93 ? -2.831 -10.696 -6.826 1.00 90.62 93 LEU A CA 1
ATOM 721 C C . LEU A 1 93 ? -2.126 -10.396 -5.501 1.00 90.62 93 LEU A C 1
ATOM 723 O O . LEU A 1 93 ? -2.526 -10.918 -4.463 1.00 90.62 93 LEU A O 1
ATOM 727 N N . LEU A 1 94 ? -1.088 -9.559 -5.532 1.00 90.25 94 LEU A N 1
ATOM 728 C CA . LEU A 1 94 ? -0.246 -9.317 -4.361 1.00 90.25 94 LEU A CA 1
ATOM 729 C C . LEU A 1 94 ? -0.779 -8.208 -3.447 1.00 90.25 94 LEU A C 1
ATOM 731 O O . LEU A 1 94 ? -0.654 -8.309 -2.230 1.00 90.25 94 LEU A O 1
ATOM 735 N N . LEU A 1 95 ? -1.370 -7.153 -4.014 1.00 92.81 95 LEU A N 1
ATOM 736 C CA . LEU A 1 95 ? -1.865 -5.995 -3.258 1.00 92.81 95 LEU A CA 1
ATOM 737 C C . LEU A 1 95 ? -3.390 -5.998 -3.105 1.00 92.81 95 LEU A C 1
ATOM 739 O O . LEU A 1 95 ? -3.915 -5.379 -2.182 1.00 92.81 95 LEU A O 1
ATOM 743 N N . GLY A 1 96 ? -4.113 -6.698 -3.981 1.00 91.56 96 GLY A N 1
ATOM 744 C CA . GLY A 1 96 ? -5.576 -6.744 -3.975 1.00 91.56 96 GLY A CA 1
ATOM 745 C C . GLY A 1 96 ? -6.178 -7.236 -2.658 1.00 91.56 96 GLY A C 1
ATOM 746 O O . GLY A 1 96 ? -7.071 -6.563 -2.146 1.00 91.56 96 GLY A O 1
ATOM 747 N N . PRO A 1 97 ? -5.695 -8.336 -2.046 1.00 93.06 97 PRO A N 1
ATOM 748 C CA . PRO A 1 97 ? -6.218 -8.788 -0.757 1.00 93.06 97 PRO A CA 1
ATOM 749 C C . PRO A 1 97 ? -6.089 -7.727 0.347 1.00 93.06 97 PRO A C 1
ATOM 751 O O . PRO A 1 97 ? -7.039 -7.496 1.094 1.00 93.06 97 PRO A O 1
ATOM 754 N N . ALA A 1 98 ? -4.952 -7.026 0.406 1.00 90.81 98 ALA A N 1
ATOM 755 C CA . ALA A 1 98 ? -4.730 -5.936 1.356 1.00 90.81 98 ALA A CA 1
ATOM 756 C C . ALA A 1 98 ? -5.689 -4.764 1.104 1.00 90.81 98 ALA A C 1
ATOM 758 O O . ALA A 1 98 ? -6.324 -4.261 2.033 1.00 90.81 98 ALA A O 1
ATOM 759 N N . PHE A 1 99 ? -5.865 -4.391 -0.165 1.00 92.44 99 PHE A N 1
ATOM 760 C CA . PHE A 1 99 ? -6.783 -3.331 -0.560 1.00 92.44 99 PHE A CA 1
ATOM 761 C C . PHE A 1 99 ? -8.237 -3.648 -0.185 1.00 92.44 99 PHE A C 1
ATOM 763 O O . PHE A 1 99 ? -8.911 -2.815 0.425 1.00 92.44 99 PHE A O 1
ATOM 770 N N . VAL A 1 100 ? -8.701 -4.868 -0.479 1.00 93.31 100 VAL A N 1
ATOM 771 C CA . VAL A 1 100 ? -10.054 -5.343 -0.146 1.00 93.31 100 VAL A CA 1
ATOM 772 C C . VAL A 1 100 ? -10.288 -5.325 1.360 1.00 93.31 100 VAL A C 1
ATOM 774 O O . VAL A 1 100 ? -11.356 -4.908 1.805 1.00 93.31 100 VAL A O 1
ATOM 777 N N . ILE A 1 101 ? -9.298 -5.720 2.161 1.00 89.62 101 ILE A N 1
ATOM 778 C CA . ILE A 1 101 ? -9.427 -5.685 3.621 1.00 89.62 101 ILE A CA 1
ATOM 779 C C . ILE A 1 101 ? -9.551 -4.255 4.133 1.00 89.62 101 ILE A C 1
ATOM 781 O O . ILE A 1 101 ? -10.387 -4.003 5.000 1.00 89.62 101 ILE A O 1
ATOM 785 N N . GLY A 1 102 ? -8.794 -3.305 3.586 1.00 86.00 102 GLY A N 1
ATOM 786 C CA . GLY A 1 102 ? -8.943 -1.906 3.981 1.00 86.00 102 GLY A CA 1
ATOM 787 C C . GLY A 1 102 ? -10.277 -1.292 3.583 1.00 86.00 102 GLY A C 1
ATOM 788 O O . GLY A 1 102 ? -10.864 -0.561 4.381 1.00 86.00 102 GLY A O 1
ATOM 789 N N . LEU A 1 103 ? -10.814 -1.656 2.414 1.00 89.19 103 LEU A N 1
ATOM 790 C CA . LEU A 1 103 ? -12.182 -1.294 2.035 1.00 89.19 103 LEU A CA 1
ATOM 791 C C . LEU A 1 103 ? -13.199 -1.885 3.013 1.00 89.19 103 LEU A C 1
ATOM 793 O O . LEU A 1 103 ? -14.029 -1.158 3.551 1.00 89.19 103 LEU A O 1
ATOM 797 N N . TRP A 1 104 ? -13.104 -3.186 3.295 1.00 87.44 104 TRP A N 1
ATOM 798 C CA . TRP A 1 104 ? -14.010 -3.876 4.212 1.00 87.44 104 TRP A CA 1
ATOM 799 C C . TRP A 1 104 ? -13.989 -3.234 5.601 1.00 87.44 104 TRP A C 1
ATOM 801 O O . TRP A 1 104 ? -15.039 -2.997 6.200 1.00 87.44 104 TRP A O 1
ATOM 811 N N . ARG A 1 105 ? -12.795 -2.925 6.110 1.00 79.06 105 ARG A N 1
ATOM 812 C CA . ARG A 1 105 ? -12.604 -2.317 7.427 1.00 79.06 105 ARG A CA 1
ATOM 813 C C . ARG A 1 105 ? -13.198 -0.911 7.502 1.00 79.06 105 ARG A C 1
ATOM 815 O O . ARG A 1 105 ? -13.804 -0.584 8.511 1.00 79.06 105 ARG A O 1
ATOM 822 N N . SER A 1 106 ? -13.105 -0.129 6.426 1.00 78.44 106 SER A N 1
ATOM 823 C CA . SER A 1 106 ? -13.761 1.180 6.341 1.00 78.44 106 SER A CA 1
ATOM 824 C C . SER A 1 106 ? -15.282 1.097 6.179 1.00 78.44 106 SER A C 1
ATOM 826 O O . SER A 1 106 ? -15.961 2.077 6.469 1.00 78.44 106 SER A O 1
ATOM 828 N N . TRP A 1 107 ? -15.825 -0.017 5.675 1.00 77.31 107 TRP A N 1
ATOM 829 C CA . TRP A 1 107 ? -17.260 -0.156 5.396 1.00 77.31 107 TRP A CA 1
ATOM 830 C C . TRP A 1 107 ? -18.053 -0.758 6.562 1.00 77.31 107 TRP A C 1
ATOM 832 O O . TRP A 1 107 ? -19.224 -0.440 6.730 1.00 77.31 107 TRP A O 1
ATOM 842 N N . LYS A 1 108 ? -17.419 -1.612 7.379 1.00 67.94 108 LYS A N 1
ATOM 843 C CA . LYS A 1 108 ? -17.987 -2.132 8.641 1.00 67.94 108 LYS A CA 1
ATOM 844 C C . LYS A 1 108 ? -17.653 -1.274 9.875 1.00 67.94 108 LYS A C 1
ATOM 846 O O . LYS A 1 108 ? -17.942 -1.706 10.992 1.00 67.94 108 LYS A O 1
ATOM 851 N N . GLY A 1 109 ? -17.003 -0.129 9.660 1.00 55.78 109 GLY A N 1
ATOM 852 C CA . GLY A 1 109 ? -16.649 0.868 10.673 1.00 55.78 109 GLY A CA 1
ATOM 853 C C . GLY A 1 109 ? -17.852 1.493 11.361 1.00 55.78 109 GLY A C 1
ATOM 854 O O . GLY A 1 109 ? -18.767 1.938 10.632 1.00 55.78 109 GLY A O 1
#